Protein AF-A0A960G9S3-F1 (afdb_monomer_lite)

pLDDT: mean 84.59, std 15.43, range [37.0, 97.69]

Foldseek 3Di:
DDDDDDDDDDDDPPPDDDDDDDDDPVPDPDDPDDDPPDPPPDQDAFDDADFQDDQDPDDDPPVVLVVQLVVCVVPVDDDQDDDPPPCSSNSLNVSCVVNHDRLQEHADEDDPPDDLVVVLSNLQNSCVVVVNNPLVSLVRVCVVVVNDDDPSVVSVVVSVVSCPPRPHHYHYHNDD

Sequence (176 aa):
RKGIYLEAGGQRADWAAPVLFLRARDGQLFAPAAPDRQPEAAIAPPPEPTRPPPLDGFVGRVAELDFYATRLRKTGSAIIAGMAGVGKTSLAAALAQQVGAPEQTFWHSFRPEEGLDVIIWKLAGFLAWRGLRDIWAMLQTASQRGGQLPPPEVLFDYLIQSLRGQDLLLCLDDFQ

Structure (mmCIF, N/CA/C/O backbone):
data_AF-A0A960G9S3-F1
#
_entry.id   AF-A0A960G9S3-F1
#
loop_
_atom_site.group_PDB
_atom_site.id
_atom_site.type_symbol
_atom_site.label_atom_id
_atom_site.label_alt_id
_atom_site.label_comp_id
_atom_site.label_asym_id
_atom_site.label_entity_id
_atom_site.label_seq_id
_atom_site.pdbx_PDB_ins_code
_atom_site.Cartn_x
_atom_site.Cartn_y
_atom_site.Cartn_z
_atom_site.occupancy
_atom_site.B_iso_or_equiv
_atom_site.auth_seq_id
_atom_site.auth_comp_id
_atom_site.auth_asym_id
_atom_site.auth_atom_id
_atom_site.pdbx_PDB_model_num
ATOM 1 N N . ARG A 1 1 ? 3.103 -24.203 67.993 1.00 40.72 1 ARG A N 1
ATOM 2 C CA . ARG A 1 1 ? 4.440 -23.640 68.300 1.00 40.72 1 ARG A CA 1
ATOM 3 C C . ARG A 1 1 ? 4.711 -22.541 67.281 1.00 40.72 1 ARG A C 1
ATOM 5 O O . ARG A 1 1 ? 4.651 -22.847 66.106 1.00 40.72 1 ARG A O 1
ATOM 12 N N . LYS A 1 2 ? 4.917 -21.316 67.788 1.00 37.00 2 LYS A N 1
ATOM 13 C CA . LYS A 1 2 ? 5.624 -20.144 67.235 1.00 37.00 2 LYS A CA 1
ATOM 14 C C . LYS A 1 2 ? 5.538 -19.871 65.726 1.00 37.00 2 LYS A C 1
ATOM 16 O O . LYS A 1 2 ? 6.094 -20.605 64.920 1.00 37.00 2 LYS A O 1
ATOM 21 N N . GLY A 1 3 ? 4.920 -18.732 65.410 1.00 43.75 3 GLY A N 1
ATOM 22 C CA . GLY A 1 3 ? 5.091 -18.044 64.138 1.00 43.75 3 GLY A CA 1
ATOM 23 C C . GLY A 1 3 ? 6.542 -17.627 63.906 1.00 43.75 3 GLY A C 1
ATOM 24 O O . GLY A 1 3 ? 7.332 -17.511 64.846 1.00 43.75 3 GLY A O 1
ATOM 25 N N . ILE A 1 4 ? 6.866 -17.416 62.637 1.00 45.69 4 ILE A N 1
ATOM 26 C CA . ILE A 1 4 ? 8.152 -16.894 62.193 1.00 45.69 4 ILE A CA 1
ATOM 27 C C . ILE A 1 4 ? 7.853 -15.572 61.490 1.00 45.69 4 ILE A C 1
ATOM 29 O O . ILE A 1 4 ? 7.592 -15.532 60.294 1.00 45.69 4 ILE A O 1
ATOM 33 N N . TYR A 1 5 ? 7.838 -14.498 62.279 1.00 47.00 5 TYR A N 1
ATOM 34 C CA . TYR A 1 5 ? 8.267 -13.193 61.796 1.00 47.00 5 TYR A CA 1
ATOM 35 C C . TYR A 1 5 ? 9.794 -13.207 61.846 1.00 47.00 5 TYR A C 1
ATOM 37 O O . TYR A 1 5 ? 10.374 -13.440 62.907 1.00 47.00 5 TYR A O 1
ATOM 45 N N . LEU A 1 6 ? 10.431 -12.974 60.706 1.00 43.44 6 LEU A N 1
ATOM 46 C CA . LEU A 1 6 ? 11.806 -12.503 60.644 1.00 43.44 6 LEU A CA 1
ATOM 47 C C . LEU A 1 6 ? 11.741 -11.089 60.081 1.00 43.44 6 LEU A C 1
ATOM 49 O O . LEU A 1 6 ? 11.490 -10.895 58.895 1.00 43.44 6 LEU A O 1
ATOM 53 N N . GLU A 1 7 ? 11.934 -10.109 60.961 1.00 48.31 7 GLU A N 1
ATOM 54 C CA . GLU A 1 7 ? 12.444 -8.813 60.543 1.00 48.31 7 GLU A CA 1
ATOM 55 C C . GLU A 1 7 ? 13.930 -8.972 60.209 1.00 48.31 7 GLU A C 1
ATOM 57 O O . GLU A 1 7 ? 14.740 -9.317 61.068 1.00 48.31 7 GLU A O 1
ATOM 62 N N . ALA A 1 8 ? 14.283 -8.704 58.958 1.00 41.03 8 ALA A N 1
ATOM 63 C CA . ALA A 1 8 ? 15.605 -8.243 58.564 1.00 41.03 8 ALA A CA 1
ATOM 64 C C . ALA A 1 8 ? 15.403 -7.338 57.344 1.00 41.03 8 ALA A C 1
ATOM 66 O O . ALA A 1 8 ? 14.845 -7.759 56.332 1.00 41.03 8 ALA A O 1
ATOM 67 N N . GLY A 1 9 ? 15.746 -6.060 57.498 1.00 37.44 9 GLY A N 1
ATOM 68 C CA . GLY A 1 9 ? 15.482 -5.022 56.511 1.00 37.44 9 GLY A CA 1
ATOM 69 C C . GLY A 1 9 ? 16.346 -5.096 55.252 1.00 37.44 9 GLY A C 1
ATOM 70 O O . GLY A 1 9 ? 17.333 -5.822 55.182 1.00 37.44 9 GLY A O 1
ATOM 71 N N . GLY A 1 10 ? 15.981 -4.245 54.290 1.00 38.66 10 GLY A N 1
ATOM 72 C CA . GLY A 1 10 ? 16.832 -3.877 53.160 1.00 38.66 10 GLY A CA 1
ATOM 73 C C . GLY A 1 10 ? 16.370 -4.387 51.794 1.00 38.66 10 GLY A C 1
ATOM 74 O O . GLY A 1 10 ? 16.849 -5.406 51.328 1.00 38.66 10 GLY A O 1
ATOM 75 N N . GLN A 1 11 ? 15.549 -3.563 51.130 1.00 49.41 11 GLN A N 1
ATOM 76 C CA . GLN A 1 11 ? 15.439 -3.384 49.670 1.00 49.41 11 GLN A CA 1
ATOM 77 C C . GLN A 1 11 ? 14.886 -4.528 48.784 1.00 49.41 11 GLN A C 1
ATOM 79 O O . GLN A 1 11 ? 15.347 -5.658 48.793 1.00 49.41 11 GLN A O 1
ATOM 84 N N . ARG A 1 12 ? 13.965 -4.115 47.894 1.00 47.94 12 ARG A N 1
ATOM 85 C CA . ARG A 1 12 ? 13.298 -4.840 46.791 1.00 47.94 12 ARG A CA 1
ATOM 86 C C . ARG A 1 12 ? 12.164 -5.794 47.165 1.00 47.94 12 ARG A C 1
ATOM 88 O O . ARG A 1 12 ? 12.277 -7.005 47.271 1.00 47.94 12 ARG A O 1
ATOM 95 N N . ALA A 1 13 ? 11.012 -5.149 47.239 1.00 50.84 13 ALA A N 1
ATOM 96 C CA . ALA A 1 13 ? 9.690 -5.654 46.938 1.00 50.84 13 ALA A CA 1
ATOM 97 C C . ALA A 1 13 ? 9.631 -6.348 45.545 1.00 50.84 13 ALA A C 1
ATOM 99 O O . ALA A 1 13 ? 9.083 -5.776 44.608 1.00 50.84 13 ALA A O 1
ATOM 100 N N . ASP A 1 14 ? 10.154 -7.571 45.404 1.00 56.72 14 ASP A N 1
ATOM 101 C CA . ASP A 1 14 ? 9.811 -8.486 44.298 1.00 56.72 14 ASP A CA 1
ATOM 102 C C . ASP A 1 14 ? 8.418 -9.088 44.570 1.00 56.72 14 ASP A C 1
ATOM 104 O O . ASP A 1 14 ? 8.261 -10.245 44.963 1.00 56.72 14 ASP A O 1
ATOM 108 N N . TRP A 1 15 ? 7.376 -8.263 44.422 1.00 52.25 15 TRP A N 1
ATOM 109 C CA . TRP A 1 15 ? 5.981 -8.704 44.484 1.00 52.25 15 TRP A CA 1
ATOM 110 C C . TRP A 1 15 ? 5.552 -9.098 43.078 1.00 52.25 15 TRP A C 1
ATOM 112 O O . TRP A 1 15 ? 5.344 -8.249 42.213 1.00 52.25 15 TRP A O 1
ATOM 122 N N . ALA A 1 16 ? 5.473 -10.407 42.858 1.00 55.53 16 ALA A N 1
ATOM 123 C CA . ALA A 1 16 ? 5.010 -11.027 41.627 1.00 55.53 16 ALA A CA 1
ATOM 124 C C . ALA A 1 16 ? 3.744 -10.342 41.077 1.00 55.53 16 ALA A C 1
ATOM 126 O O . ALA A 1 16 ? 2.743 -10.213 41.784 1.00 55.53 16 ALA A O 1
ATOM 127 N N . ALA A 1 17 ? 3.780 -9.931 39.805 1.00 71.31 17 ALA A N 1
ATOM 128 C CA . ALA A 1 17 ? 2.595 -9.461 39.097 1.00 71.31 17 ALA A CA 1
ATOM 129 C C . ALA A 1 17 ? 1.553 -10.598 39.065 1.00 71.31 17 ALA A C 1
ATOM 131 O O . ALA A 1 17 ? 1.860 -11.683 38.560 1.00 71.31 17 ALA A O 1
ATOM 132 N N . PRO A 1 18 ? 0.344 -10.408 39.621 1.00 74.25 18 PRO A N 1
ATOM 133 C CA . PRO A 1 18 ? -0.654 -11.464 39.635 1.00 74.25 18 PRO A CA 1
ATOM 134 C C . PRO A 1 18 ? -1.147 -11.746 38.211 1.00 74.25 18 PRO A C 1
ATOM 136 O O . PRO A 1 18 ? -1.427 -10.827 37.444 1.00 74.25 18 PRO A O 1
ATOM 139 N N . VAL A 1 19 ? -1.305 -13.027 37.873 1.00 79.69 19 VAL A N 1
ATOM 140 C CA . VAL A 1 19 ? -2.009 -13.453 36.657 1.00 79.69 19 VAL A CA 1
ATOM 141 C C . VAL A 1 19 ? -3.465 -13.720 37.021 1.00 79.69 19 VAL A C 1
ATOM 143 O O . VAL A 1 19 ? -3.764 -14.611 37.815 1.00 79.69 19 VAL A O 1
ATOM 146 N N . LEU A 1 20 ? -4.375 -12.939 36.443 1.00 81.12 20 LEU A N 1
ATOM 147 C CA . LEU A 1 20 ? -5.812 -13.057 36.662 1.00 81.12 20 LEU A CA 1
ATOM 148 C C . LEU A 1 20 ? -6.454 -13.906 35.554 1.00 81.12 20 LEU A C 1
ATOM 150 O O . LEU A 1 20 ? -6.420 -13.533 34.384 1.00 81.12 20 LEU A O 1
ATOM 154 N N . PHE A 1 21 ? -7.088 -15.020 35.927 1.00 79.88 21 PHE A N 1
ATOM 155 C CA . PHE A 1 21 ? -7.926 -15.819 35.030 1.00 79.88 21 PHE A CA 1
ATOM 156 C C . PHE A 1 21 ? -9.401 -15.508 35.291 1.00 79.88 21 PHE A C 1
ATOM 158 O O . PHE A 1 21 ? -9.902 -15.744 36.389 1.00 79.88 21 PHE A O 1
ATOM 165 N N . LEU A 1 22 ? -10.110 -15.017 34.274 1.00 77.88 22 LEU A N 1
ATOM 166 C CA . LEU A 1 22 ? -11.554 -14.788 34.321 1.00 77.88 22 LEU A CA 1
ATOM 167 C C . LEU A 1 22 ? -12.236 -15.547 33.184 1.00 77.88 22 LEU A C 1
ATOM 169 O O . LEU A 1 22 ? -11.782 -15.524 32.043 1.00 77.88 22 LEU A O 1
ATOM 173 N N . ARG A 1 23 ? -13.354 -16.206 33.496 1.00 79.50 23 ARG A N 1
ATOM 174 C CA . ARG A 1 23 ? -14.259 -16.811 32.513 1.00 79.50 23 ARG A CA 1
ATOM 175 C C . ARG A 1 23 ? -15.609 -16.113 32.625 1.00 79.50 23 ARG A C 1
ATOM 177 O O . ARG A 1 23 ? -16.347 -16.361 33.576 1.00 79.50 23 ARG A O 1
ATOM 184 N N . ALA A 1 24 ? -15.922 -15.253 31.660 1.00 82.25 24 ALA A N 1
ATOM 185 C CA . ALA A 1 24 ? -17.250 -14.665 31.538 1.00 82.25 24 ALA A CA 1
ATOM 186 C C . ALA A 1 24 ? -18.278 -15.755 31.188 1.00 82.25 24 ALA A C 1
ATOM 188 O O . ALA A 1 24 ? -18.001 -16.624 30.360 1.00 82.25 24 ALA A O 1
ATOM 189 N N . ARG A 1 25 ? -19.455 -15.734 31.827 1.00 72.06 25 ARG A N 1
ATOM 190 C CA . ARG A 1 25 ? -20.525 -16.726 31.587 1.00 72.06 25 ARG A CA 1
ATOM 191 C C . ARG A 1 25 ? -21.242 -16.513 30.248 1.00 72.06 25 ARG A C 1
ATOM 193 O O . ARG A 1 25 ? -21.808 -17.455 29.711 1.00 72.06 25 ARG A O 1
ATOM 200 N N . ASP A 1 26 ? -21.173 -15.299 29.723 1.00 80.88 26 ASP A N 1
ATOM 201 C CA . ASP A 1 26 ? -21.824 -14.796 28.510 1.00 80.88 26 ASP A CA 1
ATOM 202 C C . ASP A 1 26 ? -20.819 -14.161 27.526 1.00 80.88 26 ASP A C 1
ATOM 204 O O . ASP A 1 26 ? -21.206 -13.523 26.551 1.00 80.88 26 ASP A O 1
ATOM 208 N N . GLY A 1 27 ? -19.516 -14.323 27.782 1.00 77.06 27 GLY A N 1
ATOM 209 C CA . GLY A 1 27 ? -18.451 -13.694 27.000 1.00 77.06 27 GLY A CA 1
ATOM 210 C C . GLY A 1 27 ? -18.195 -12.217 27.327 1.00 77.06 27 GLY A C 1
ATOM 211 O O . GLY A 1 27 ? -17.267 -11.647 26.759 1.00 77.06 27 GLY A O 1
ATOM 212 N N . GLN A 1 28 ? -18.939 -11.599 28.253 1.00 69.56 28 GLN A N 1
ATOM 213 C CA . GLN A 1 28 ? -18.726 -10.208 28.655 1.00 69.56 28 GLN A CA 1
ATOM 214 C C . GLN A 1 28 ? -17.970 -10.116 29.986 1.00 69.56 28 GLN A C 1
ATOM 216 O O . GLN A 1 28 ? -18.419 -10.588 31.027 1.00 69.56 28 GLN A O 1
ATOM 221 N N . LEU A 1 29 ? -16.786 -9.499 29.958 1.00 77.75 29 LEU A N 1
ATOM 222 C CA . LEU A 1 29 ? -15.989 -9.247 31.168 1.00 77.75 29 LEU A CA 1
ATOM 223 C C . LEU A 1 29 ? -16.406 -7.963 31.895 1.00 77.75 29 LEU A C 1
ATOM 225 O O . LEU A 1 29 ? -16.217 -7.854 33.104 1.00 77.75 29 LEU A O 1
ATOM 229 N N . PHE A 1 30 ? -16.987 -7.009 31.169 1.00 77.50 30 PHE A N 1
ATOM 230 C CA . PHE A 1 30 ? -17.431 -5.721 31.686 1.00 77.50 30 PHE A CA 1
ATOM 231 C C . PHE A 1 30 ? -18.845 -5.450 31.186 1.00 77.50 30 PHE A C 1
ATOM 233 O O . PHE A 1 30 ? -19.149 -5.727 30.025 1.00 77.50 30 PHE A O 1
ATOM 240 N N . ALA A 1 31 ? -19.697 -4.898 32.052 1.00 72.25 31 ALA A N 1
ATOM 241 C CA . ALA A 1 31 ? -21.002 -4.418 31.624 1.00 72.25 31 ALA A CA 1
ATOM 242 C C . ALA A 1 31 ? -20.791 -3.275 30.616 1.00 72.25 31 ALA A C 1
ATOM 244 O O . ALA A 1 31 ? -20.037 -2.345 30.926 1.00 72.25 31 ALA A O 1
ATOM 245 N N . PRO A 1 32 ? -21.415 -3.315 29.427 1.00 65.62 32 PRO A N 1
ATOM 246 C CA . PRO A 1 32 ? -21.353 -2.188 28.516 1.00 65.62 32 PRO A CA 1
ATOM 247 C C . PRO A 1 32 ? -21.939 -0.972 29.234 1.00 65.62 32 PRO A C 1
ATOM 249 O O . PRO A 1 32 ? -23.055 -1.030 29.759 1.00 65.62 32 PRO A O 1
ATOM 252 N N . ALA A 1 33 ? -21.177 0.122 29.288 1.00 64.81 33 ALA A N 1
ATOM 253 C CA . ALA A 1 33 ? -21.724 1.400 29.717 1.00 64.81 33 ALA A CA 1
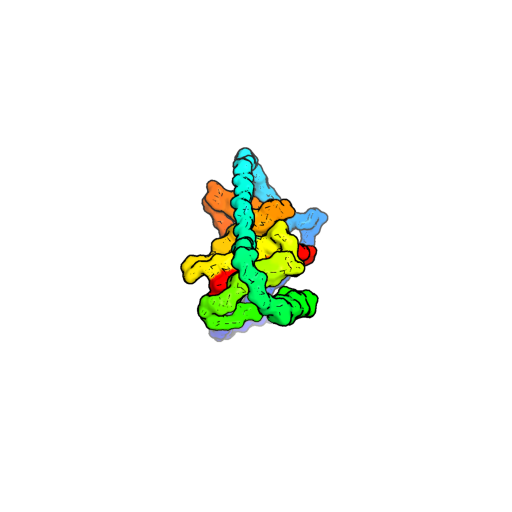ATOM 254 C C . ALA A 1 33 ? -22.960 1.693 28.856 1.00 64.81 33 ALA A C 1
ATOM 256 O O . ALA A 1 33 ? -22.932 1.473 27.641 1.00 64.81 33 ALA A O 1
ATOM 257 N N . ALA A 1 34 ? -24.055 2.123 29.489 1.00 60.81 34 ALA A N 1
ATOM 258 C CA . ALA A 1 34 ? -25.273 2.461 28.767 1.00 60.81 34 ALA A CA 1
ATOM 259 C C . ALA A 1 34 ? -24.910 3.464 27.659 1.00 60.81 34 ALA A C 1
ATOM 261 O O . ALA A 1 34 ? -24.277 4.477 27.962 1.00 60.81 34 ALA A O 1
ATOM 262 N N . PRO A 1 35 ? -25.236 3.185 26.385 1.00 60.69 35 PRO A N 1
ATOM 263 C CA . PRO A 1 35 ? -24.884 4.102 25.322 1.00 60.69 35 PRO A CA 1
ATOM 264 C C . PRO A 1 35 ? -25.670 5.392 25.539 1.00 60.69 35 PRO A C 1
ATOM 266 O O . PRO A 1 35 ? -26.903 5.381 25.482 1.00 60.69 35 PRO A O 1
ATOM 269 N N . ASP A 1 36 ? -24.960 6.497 25.761 1.00 59.06 36 ASP A N 1
ATOM 270 C CA . ASP A 1 36 ? -25.511 7.830 25.554 1.00 59.06 36 ASP A CA 1
ATOM 271 C C . ASP A 1 36 ? -25.942 7.900 24.086 1.00 59.06 36 ASP A C 1
ATOM 273 O O . ASP A 1 36 ? -25.130 8.068 23.174 1.00 59.06 36 ASP A O 1
ATOM 277 N N . ARG A 1 37 ? -27.237 7.670 23.836 1.00 50.25 37 ARG A N 1
ATOM 278 C CA . ARG A 1 37 ? -27.847 7.737 22.504 1.00 50.25 37 ARG A CA 1
ATOM 279 C C . ARG A 1 37 ? -27.950 9.198 22.079 1.00 50.25 37 ARG A C 1
ATOM 281 O O . ARG A 1 37 ? -29.027 9.785 22.068 1.00 50.25 37 ARG A O 1
ATOM 288 N N . GLN A 1 38 ? -26.817 9.787 21.731 1.00 54.41 38 GLN A N 1
ATOM 289 C CA . GLN A 1 38 ? -26.787 10.939 20.844 1.00 54.41 38 GLN A CA 1
ATOM 290 C C . GLN A 1 38 ? -26.992 10.437 19.408 1.00 54.41 38 GLN A C 1
ATOM 292 O O . GLN A 1 38 ? -26.492 9.357 19.078 1.00 54.41 38 GLN A O 1
ATOM 297 N N . PRO A 1 39 ? -27.744 11.165 18.563 1.00 54.81 39 PRO A N 1
ATOM 298 C CA . PRO A 1 39 ? -27.961 10.768 17.178 1.00 54.81 39 PRO A CA 1
ATOM 299 C C . PRO A 1 39 ? -26.610 10.529 16.506 1.00 54.81 39 PRO A C 1
ATOM 301 O O . PRO A 1 39 ? -25.695 11.348 16.611 1.00 54.81 39 PRO A O 1
ATOM 304 N N . GLU A 1 40 ? -26.479 9.368 15.874 1.00 58.62 40 GLU A N 1
ATOM 305 C CA . GLU A 1 40 ? -25.276 8.958 15.166 1.00 58.62 40 GLU A CA 1
ATOM 306 C C . GLU A 1 40 ? -25.067 9.939 14.010 1.00 58.62 40 GLU A C 1
ATOM 308 O O . GLU A 1 40 ? -25.758 9.892 12.992 1.00 58.62 40 GLU A O 1
ATOM 313 N N . ALA A 1 41 ? -24.195 10.928 14.225 1.00 65.56 41 ALA A N 1
ATOM 314 C CA . ALA A 1 41 ? -23.844 11.891 13.197 1.00 65.56 41 ALA A CA 1
ATOM 315 C C . ALA A 1 41 ? -23.350 11.118 11.971 1.00 65.56 41 ALA A C 1
ATOM 317 O O . ALA A 1 41 ? -22.525 10.210 12.093 1.00 65.56 41 ALA A O 1
ATOM 318 N N . ALA A 1 42 ? -23.883 11.453 10.796 1.00 80.12 42 ALA A N 1
ATOM 319 C CA . ALA A 1 42 ? -23.522 10.770 9.565 1.00 80.12 42 ALA A CA 1
ATOM 320 C C . ALA A 1 42 ? -22.006 10.887 9.337 1.00 80.12 42 ALA A C 1
ATOM 322 O O . ALA A 1 42 ? -21.465 11.986 9.192 1.00 80.12 42 ALA A O 1
ATOM 323 N N . ILE A 1 43 ? -21.319 9.746 9.328 1.00 85.19 43 ILE A N 1
ATOM 324 C CA . ILE A 1 43 ? -19.880 9.678 9.081 1.00 85.19 43 ILE A CA 1
ATOM 325 C C . ILE A 1 43 ? -19.637 10.101 7.633 1.00 85.19 43 ILE A C 1
ATOM 327 O O . ILE A 1 43 ? -20.148 9.471 6.704 1.00 85.19 43 ILE A O 1
ATOM 331 N N . ALA A 1 44 ? -18.863 11.171 7.435 1.00 88.50 44 ALA A N 1
ATOM 332 C CA . ALA A 1 44 ? -18.536 11.639 6.095 1.00 88.50 44 ALA A CA 1
ATOM 333 C C . ALA A 1 44 ? -17.767 10.544 5.327 1.00 88.50 44 ALA A C 1
ATOM 335 O O . ALA A 1 44 ? -16.888 9.894 5.914 1.00 88.50 44 ALA A O 1
ATOM 336 N N . PRO A 1 45 ? -18.086 10.318 4.038 1.00 91.25 45 PRO A N 1
ATOM 337 C CA . PRO A 1 45 ? -17.390 9.323 3.236 1.00 91.25 45 PRO A CA 1
ATOM 338 C C . PRO A 1 45 ? -15.907 9.692 3.089 1.00 91.25 45 PRO A C 1
ATOM 340 O O . PRO A 1 45 ? -15.562 10.878 3.138 1.00 91.25 45 PRO A O 1
ATOM 343 N N . PRO A 1 46 ? -15.022 8.698 2.914 1.00 94.50 46 PRO A N 1
ATOM 344 C CA . PRO A 1 46 ? -13.622 8.973 2.643 1.00 94.50 46 PRO A CA 1
ATOM 345 C C . PRO A 1 46 ? -13.452 9.694 1.299 1.00 94.50 46 PRO A C 1
ATOM 347 O O . PRO A 1 46 ? -14.265 9.495 0.389 1.00 94.50 46 PRO A O 1
ATOM 350 N N . PRO A 1 47 ? -12.395 10.512 1.152 1.00 92.50 47 PRO A N 1
ATOM 351 C CA . PRO A 1 47 ? -12.013 11.044 -0.151 1.00 92.50 47 PRO A CA 1
ATOM 352 C C . PRO A 1 47 ? -11.649 9.907 -1.119 1.00 92.50 47 PRO A C 1
ATOM 354 O O . PRO A 1 47 ? -11.301 8.802 -0.694 1.00 92.50 47 PRO A O 1
ATOM 357 N N . GLU A 1 48 ? -11.709 10.182 -2.425 1.00 93.69 48 GLU A N 1
ATOM 358 C CA . GLU A 1 48 ? -11.252 9.224 -3.435 1.00 93.69 48 GLU A CA 1
ATOM 359 C C . GLU A 1 48 ? -9.753 8.913 -3.235 1.00 93.69 48 GLU A C 1
ATOM 361 O O . GLU A 1 48 ? -8.961 9.842 -3.037 1.00 93.69 48 GLU A O 1
ATOM 366 N N . PRO A 1 49 ? -9.342 7.632 -3.278 1.00 93.94 49 PRO A N 1
ATOM 367 C CA . PRO A 1 49 ? -7.938 7.265 -3.153 1.00 93.94 49 PRO A CA 1
ATOM 368 C C . PRO A 1 49 ? -7.065 7.840 -4.270 1.00 93.94 49 PRO A C 1
ATOM 370 O O . PRO A 1 49 ? -7.450 7.867 -5.441 1.00 93.94 49 PRO A O 1
ATOM 373 N N . THR A 1 50 ? -5.840 8.227 -3.919 1.00 94.12 50 THR A N 1
ATOM 374 C CA . THR A 1 50 ? -4.822 8.598 -4.905 1.00 94.12 50 THR A CA 1
ATOM 375 C C . THR A 1 50 ? -4.510 7.407 -5.807 1.00 94.12 50 THR A C 1
ATOM 377 O O . THR A 1 50 ? -4.286 6.294 -5.330 1.00 94.12 50 THR A O 1
ATOM 380 N N . ARG A 1 51 ? -4.455 7.653 -7.117 1.00 92.50 51 ARG A N 1
ATOM 381 C CA . ARG A 1 51 ? -4.098 6.650 -8.126 1.00 92.50 51 ARG A CA 1
ATOM 382 C C . ARG A 1 51 ? -2.621 6.778 -8.518 1.00 92.50 51 ARG A C 1
ATOM 384 O O . ARG A 1 51 ? -2.073 7.880 -8.412 1.00 92.50 51 ARG A O 1
ATOM 391 N N . PRO A 1 52 ? -1.983 5.698 -9.008 1.00 92.88 52 PRO A N 1
ATOM 392 C CA . PRO A 1 52 ? -0.675 5.802 -9.643 1.00 92.88 52 PRO A CA 1
ATOM 393 C C . PRO A 1 52 ? -0.694 6.861 -10.758 1.00 92.88 52 PRO A C 1
ATOM 395 O O . PRO A 1 52 ? -1.716 6.994 -11.444 1.00 92.88 52 PRO A O 1
ATOM 398 N N . PRO A 1 53 ? 0.404 7.609 -10.965 1.00 91.94 53 PRO A N 1
ATOM 399 C CA . PRO A 1 53 ? 0.462 8.602 -12.029 1.00 91.94 53 PRO A CA 1
ATOM 400 C C . PRO A 1 53 ? 0.240 7.951 -13.407 1.00 91.94 53 PRO A C 1
ATOM 402 O O . PRO A 1 53 ? 0.659 6.807 -13.621 1.00 91.94 53 PRO A O 1
ATOM 405 N N . PRO A 1 54 ? -0.408 8.658 -14.353 1.00 88.94 54 PRO A N 1
ATOM 406 C CA . PRO A 1 54 ? -0.574 8.164 -15.713 1.00 88.94 54 PRO A CA 1
ATOM 407 C C . PRO A 1 54 ? 0.787 7.976 -16.392 1.00 88.94 54 PRO A C 1
ATOM 409 O O . PRO A 1 54 ? 1.755 8.686 -16.113 1.00 88.94 54 PRO A O 1
ATOM 412 N N . LEU A 1 55 ? 0.855 6.998 -17.292 1.00 88.75 55 LEU A N 1
ATOM 413 C CA . LEU A 1 55 ? 2.073 6.621 -18.003 1.00 88.75 55 LEU A CA 1
ATOM 414 C C . LEU A 1 55 ? 2.001 7.103 -19.448 1.00 88.75 55 LEU A C 1
ATOM 416 O O . LEU A 1 55 ? 1.721 6.326 -20.358 1.00 88.75 55 LEU A O 1
ATOM 420 N N . ASP A 1 56 ? 2.280 8.382 -19.667 1.00 81.56 56 ASP A N 1
ATOM 421 C CA . ASP A 1 56 ? 2.406 8.905 -21.023 1.00 81.56 56 ASP A CA 1
ATOM 422 C C . ASP A 1 56 ? 3.803 8.575 -21.566 1.00 81.56 56 ASP A C 1
ATOM 424 O O . ASP A 1 56 ? 4.814 9.112 -21.116 1.00 81.56 56 ASP A O 1
ATOM 428 N N . GLY A 1 57 ? 3.868 7.651 -22.529 1.00 76.50 57 GLY A N 1
ATOM 429 C CA . GLY A 1 57 ? 5.110 7.335 -23.242 1.00 76.50 57 GLY A CA 1
ATOM 430 C C . GLY A 1 57 ? 6.119 6.481 -22.465 1.00 76.50 57 GLY A C 1
ATOM 431 O O . GLY A 1 57 ? 7.321 6.598 -22.702 1.00 76.50 57 GLY A O 1
ATOM 432 N N . PHE A 1 58 ? 5.668 5.606 -21.559 1.00 85.62 58 PHE A N 1
ATOM 433 C CA . PHE A 1 58 ? 6.558 4.634 -20.916 1.00 85.62 58 PHE A CA 1
ATOM 434 C C . PHE A 1 58 ? 7.105 3.636 -21.955 1.00 85.62 58 PHE A C 1
ATOM 436 O O . PHE A 1 58 ? 6.377 2.779 -22.454 1.00 85.62 58 PHE A O 1
ATOM 443 N N . VAL A 1 59 ? 8.390 3.759 -22.296 1.00 83.50 59 VAL A N 1
ATOM 444 C CA . VAL A 1 59 ? 9.069 2.927 -23.301 1.00 83.50 59 VAL A CA 1
ATOM 445 C C . VAL A 1 59 ? 10.328 2.275 -22.731 1.00 83.50 59 VAL A C 1
ATOM 447 O O . VAL A 1 59 ? 11.066 2.869 -21.946 1.00 83.50 59 VAL A O 1
ATOM 450 N N . GLY A 1 60 ? 10.601 1.044 -23.164 1.00 85.81 60 GLY A N 1
ATOM 451 C CA . GLY A 1 60 ? 11.737 0.260 -22.678 1.00 85.81 60 GLY A CA 1
ATOM 452 C C . GLY A 1 60 ? 11.511 -0.333 -21.281 1.00 85.81 60 GLY A C 1
ATOM 453 O O . GLY A 1 60 ? 10.386 -0.435 -20.806 1.00 85.81 60 GLY A O 1
ATOM 454 N N . ARG A 1 61 ? 12.596 -0.792 -20.641 1.00 91.38 61 ARG A N 1
ATOM 455 C CA . ARG A 1 61 ? 12.613 -1.381 -19.280 1.00 91.38 61 ARG A CA 1
ATOM 456 C C . ARG A 1 61 ? 11.703 -2.598 -19.054 1.00 91.38 61 ARG A C 1
ATOM 458 O O . ARG A 1 61 ? 11.469 -2.976 -17.911 1.00 91.38 61 ARG A O 1
ATOM 465 N N . VAL A 1 62 ? 11.270 -3.269 -20.124 1.00 91.81 62 VAL A N 1
ATOM 466 C CA . VAL A 1 62 ? 10.456 -4.501 -20.064 1.00 91.81 62 VAL A CA 1
ATOM 467 C C . VAL A 1 62 ? 11.111 -5.558 -19.171 1.00 91.81 62 VAL A C 1
ATOM 469 O O . VAL A 1 62 ? 10.465 -6.107 -18.287 1.00 91.81 62 VAL A O 1
ATOM 472 N N . ALA A 1 63 ? 12.424 -5.766 -19.317 1.00 94.44 63 ALA A N 1
ATOM 473 C CA . ALA A 1 63 ? 13.161 -6.723 -18.493 1.00 94.44 63 ALA A CA 1
ATOM 474 C C . ALA A 1 63 ? 13.148 -6.369 -16.993 1.00 94.44 63 ALA A C 1
ATOM 476 O O . ALA A 1 63 ? 13.105 -7.261 -16.148 1.00 94.44 63 ALA A O 1
ATOM 477 N N . GLU A 1 64 ? 13.174 -5.078 -16.647 1.00 95.81 64 GLU A N 1
ATOM 478 C CA . GLU A 1 64 ? 13.095 -4.639 -15.251 1.00 95.81 64 GLU A CA 1
ATOM 479 C C . GLU A 1 64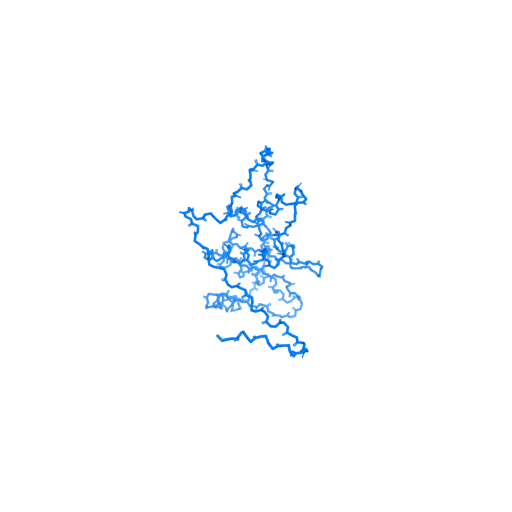 ? 11.680 -4.811 -14.694 1.00 95.81 64 GLU A C 1
ATOM 481 O O . GLU A 1 64 ? 11.525 -5.284 -13.568 1.00 95.81 64 GLU A O 1
ATOM 486 N N . LEU A 1 65 ? 10.652 -4.484 -15.482 1.00 95.94 65 LEU A N 1
ATOM 487 C CA . LEU A 1 65 ? 9.258 -4.737 -15.115 1.00 95.94 65 LEU A CA 1
ATOM 488 C C . LEU A 1 65 ? 9.016 -6.220 -14.838 1.00 95.94 65 LEU A C 1
ATOM 490 O O . LEU A 1 65 ? 8.521 -6.567 -13.766 1.00 95.94 65 LEU A O 1
ATOM 494 N N . ASP A 1 66 ? 9.439 -7.101 -15.744 1.00 96.00 66 ASP A N 1
ATOM 495 C CA . ASP A 1 66 ? 9.289 -8.549 -15.582 1.00 96.00 66 ASP A CA 1
ATOM 496 C C . ASP A 1 66 ? 10.054 -9.076 -14.366 1.00 96.00 66 ASP A C 1
ATOM 498 O O . ASP A 1 66 ? 9.561 -9.947 -13.634 1.00 96.00 66 ASP A O 1
ATOM 502 N N . PHE A 1 67 ? 11.244 -8.526 -14.113 1.00 97.06 67 PHE A N 1
ATOM 503 C CA . PHE A 1 67 ? 12.026 -8.829 -12.922 1.00 97.06 67 PHE A CA 1
ATOM 504 C C . PHE A 1 67 ? 11.254 -8.472 -11.645 1.00 97.06 67 PHE A C 1
ATOM 506 O O . PHE A 1 67 ? 11.093 -9.329 -10.770 1.00 97.06 67 PHE A O 1
ATOM 513 N N . TYR A 1 68 ? 10.731 -7.247 -11.538 1.00 97.69 68 TYR A N 1
ATOM 514 C CA . TYR A 1 68 ? 10.006 -6.810 -10.345 1.00 97.69 68 TYR A CA 1
ATOM 515 C C . TYR A 1 68 ? 8.646 -7.495 -10.195 1.00 97.69 68 TYR A C 1
ATOM 517 O O . TYR A 1 68 ? 8.312 -7.902 -9.085 1.00 97.69 68 TYR A O 1
ATOM 525 N N . ALA A 1 69 ? 7.905 -7.725 -11.279 1.00 96.69 69 ALA A N 1
ATOM 526 C CA . ALA A 1 69 ? 6.650 -8.477 -11.253 1.00 96.69 69 ALA A CA 1
ATOM 527 C C . ALA A 1 69 ? 6.873 -9.924 -10.792 1.00 96.69 69 ALA A C 1
ATOM 529 O O . ALA A 1 69 ? 6.103 -10.485 -10.009 1.00 96.69 69 ALA A O 1
ATOM 530 N N . THR A 1 70 ? 7.962 -10.550 -11.238 1.00 96.75 70 THR A N 1
ATOM 531 C CA . THR A 1 70 ? 8.340 -11.892 -10.784 1.00 96.75 70 THR A CA 1
ATOM 532 C C . THR A 1 70 ? 8.767 -11.894 -9.323 1.00 96.75 70 THR A C 1
ATOM 534 O O . THR A 1 70 ? 8.376 -12.796 -8.583 1.00 96.75 70 THR A O 1
ATOM 537 N N . ARG A 1 71 ? 9.535 -10.892 -8.887 1.00 96.25 71 ARG A N 1
ATOM 538 C CA . ARG A 1 71 ? 9.936 -10.748 -7.486 1.00 96.25 71 ARG A CA 1
ATOM 539 C C . ARG A 1 71 ? 8.721 -10.561 -6.581 1.00 96.25 71 ARG A C 1
ATOM 541 O O . ARG A 1 71 ? 8.560 -11.336 -5.646 1.00 96.25 71 ARG A O 1
ATOM 548 N N . LEU A 1 72 ? 7.828 -9.635 -6.926 1.00 95.38 72 LEU A N 1
ATOM 549 C CA . LEU A 1 72 ? 6.605 -9.348 -6.181 1.00 95.38 72 LEU A CA 1
ATOM 550 C C . LEU A 1 72 ? 5.735 -10.602 -6.021 1.00 95.38 72 LEU A C 1
ATOM 552 O O . LEU A 1 72 ? 5.347 -10.925 -4.905 1.00 95.38 72 LEU A O 1
ATOM 556 N N . ARG A 1 73 ? 5.517 -11.375 -7.094 1.00 93.81 73 ARG A N 1
ATOM 557 C CA . ARG A 1 73 ? 4.771 -12.647 -7.015 1.00 93.81 73 ARG A CA 1
ATOM 558 C C . ARG A 1 73 ? 5.435 -13.692 -6.119 1.00 93.81 73 ARG A C 1
ATOM 560 O O . ARG A 1 73 ? 4.740 -14.477 -5.487 1.00 93.81 73 ARG A O 1
ATOM 567 N N . LYS A 1 74 ? 6.770 -13.748 -6.096 1.00 95.62 74 LYS A N 1
ATOM 568 C CA . LYS A 1 74 ? 7.517 -14.762 -5.335 1.00 95.62 74 LYS A CA 1
ATOM 569 C C . LYS A 1 74 ? 7.671 -14.414 -3.859 1.00 95.62 74 LYS A C 1
ATOM 571 O O . LYS A 1 74 ? 7.674 -15.320 -3.034 1.00 95.62 74 LYS A O 1
ATOM 576 N N . THR A 1 75 ? 7.867 -13.139 -3.533 1.00 95.50 75 THR A N 1
ATOM 577 C CA . THR A 1 75 ? 8.247 -12.705 -2.178 1.00 95.50 75 THR A CA 1
ATOM 578 C C . THR A 1 75 ? 7.221 -11.796 -1.516 1.00 95.50 75 THR A C 1
ATOM 580 O O . THR A 1 75 ? 7.394 -11.453 -0.352 1.00 95.50 75 THR A O 1
ATOM 583 N N . GLY A 1 76 ? 6.187 -11.365 -2.241 1.00 93.44 76 GLY A N 1
ATOM 584 C CA . GLY A 1 76 ? 5.210 -10.385 -1.764 1.00 93.44 76 GLY A CA 1
ATOM 585 C C . GLY A 1 76 ? 5.752 -8.955 -1.677 1.00 93.44 76 GLY A C 1
ATOM 586 O O . GLY A 1 76 ? 5.073 -8.084 -1.149 1.00 93.44 76 GLY A O 1
ATOM 587 N N . SER A 1 77 ? 6.969 -8.688 -2.164 1.00 94.69 77 SER A N 1
ATOM 588 C CA . SER A 1 77 ? 7.585 -7.356 -2.096 1.00 94.69 77 SER A CA 1
ATOM 589 C C . SER A 1 77 ? 8.596 -7.107 -3.215 1.00 94.69 77 SER A C 1
ATOM 591 O O . SER A 1 77 ? 9.274 -8.019 -3.692 1.00 94.69 77 SER A O 1
ATOM 593 N N . ALA A 1 78 ? 8.728 -5.847 -3.625 1.00 96.25 78 ALA A N 1
ATOM 594 C CA . ALA A 1 78 ? 9.733 -5.384 -4.573 1.00 96.25 78 ALA A CA 1
ATOM 595 C C . ALA A 1 78 ? 10.200 -3.979 -4.171 1.00 96.25 78 ALA A C 1
ATOM 597 O O . ALA A 1 78 ? 9.380 -3.129 -3.844 1.00 96.25 78 ALA A O 1
ATOM 598 N N . ILE A 1 79 ? 11.515 -3.740 -4.195 1.00 96.19 79 ILE A N 1
ATOM 599 C CA . ILE A 1 79 ? 12.115 -2.434 -3.891 1.00 96.19 79 ILE A CA 1
ATOM 600 C C . ILE A 1 79 ? 12.757 -1.910 -5.170 1.00 96.19 79 ILE A C 1
ATOM 602 O O . ILE A 1 79 ? 13.663 -2.550 -5.706 1.00 96.19 79 ILE A O 1
ATOM 606 N N . ILE A 1 80 ? 12.293 -0.752 -5.640 1.00 95.25 80 ILE A N 1
ATOM 607 C CA . ILE A 1 80 ? 12.843 -0.057 -6.805 1.00 95.25 80 ILE A CA 1
ATOM 608 C C . ILE A 1 80 ? 13.744 1.068 -6.292 1.00 95.25 80 ILE A C 1
ATOM 610 O O . ILE A 1 80 ? 13.264 2.094 -5.818 1.00 95.25 80 ILE A O 1
ATOM 614 N N . ALA A 1 81 ? 15.058 0.878 -6.392 1.00 93.94 81 ALA A N 1
ATOM 615 C CA . ALA A 1 81 ? 16.060 1.842 -5.941 1.00 93.94 81 ALA A CA 1
ATOM 616 C C . ALA A 1 81 ? 16.896 2.374 -7.114 1.00 93.94 81 ALA A C 1
ATOM 618 O O . ALA A 1 81 ? 17.012 1.738 -8.160 1.00 93.94 81 ALA A O 1
ATOM 619 N N . GLY A 1 82 ? 17.477 3.561 -6.944 1.00 90.88 82 GLY A N 1
ATOM 620 C CA . GLY A 1 82 ? 18.283 4.216 -7.972 1.00 90.88 82 GLY A CA 1
ATOM 621 C C . GLY A 1 82 ? 18.341 5.728 -7.796 1.00 90.88 82 GLY A C 1
ATOM 622 O O . GLY A 1 82 ? 17.609 6.303 -6.986 1.00 90.88 82 GLY A O 1
ATOM 623 N N . MET A 1 83 ? 19.193 6.376 -8.586 1.00 91.25 83 MET A N 1
ATOM 624 C CA . MET A 1 83 ? 19.416 7.824 -8.521 1.00 91.25 83 MET A CA 1
ATOM 625 C C . MET A 1 83 ? 18.121 8.634 -8.719 1.00 91.25 83 MET A C 1
ATOM 627 O O . MET A 1 83 ? 17.137 8.160 -9.302 1.00 91.25 83 MET A O 1
ATOM 631 N N . ALA A 1 84 ? 18.100 9.866 -8.211 1.00 89.50 84 ALA A N 1
ATOM 632 C CA . ALA A 1 84 ? 17.013 10.805 -8.475 1.00 89.50 84 ALA A CA 1
ATOM 633 C C . ALA A 1 84 ? 16.843 11.021 -9.992 1.00 89.50 84 ALA A C 1
ATOM 635 O O . ALA A 1 84 ? 17.814 10.998 -10.744 1.00 89.50 84 ALA A O 1
ATOM 636 N N . GLY A 1 85 ? 15.599 11.169 -10.452 1.00 89.00 85 GLY A N 1
ATOM 637 C CA . GLY A 1 85 ? 15.293 11.412 -11.867 1.00 89.00 85 GLY A CA 1
ATOM 638 C C . GLY A 1 85 ? 15.364 10.198 -12.807 1.00 89.00 85 GLY A C 1
ATOM 639 O O . GLY A 1 85 ? 14.914 10.305 -13.939 1.00 89.00 85 GLY A O 1
ATOM 640 N N . VAL A 1 86 ? 15.823 9.015 -12.370 1.00 90.50 86 VAL A N 1
ATOM 641 C CA . VAL A 1 86 ? 15.942 7.816 -13.242 1.00 90.50 86 VAL A CA 1
ATOM 642 C C . VAL A 1 86 ? 14.595 7.145 -13.604 1.00 90.50 86 VAL A C 1
ATOM 644 O O . VAL A 1 86 ? 14.561 6.036 -14.137 1.00 90.50 86 VAL A O 1
ATOM 647 N N . GLY A 1 87 ? 13.461 7.773 -13.277 1.00 91.50 87 GLY A N 1
ATOM 648 C CA . GLY A 1 87 ? 12.124 7.262 -13.605 1.00 91.50 87 GLY A CA 1
ATOM 649 C C . GLY A 1 87 ? 11.628 6.107 -12.726 1.00 91.50 87 GLY A C 1
ATOM 650 O O . GLY A 1 87 ? 10.879 5.260 -13.206 1.00 91.50 87 GLY A O 1
ATOM 651 N N . LYS A 1 88 ? 12.035 6.042 -11.448 1.00 94.62 88 LYS A N 1
ATOM 652 C CA . LYS A 1 88 ? 11.574 5.003 -10.499 1.00 94.62 88 LYS A CA 1
ATOM 653 C C . LYS A 1 88 ? 10.062 5.031 -10.305 1.00 94.62 88 LYS A C 1
ATOM 655 O O . LYS A 1 88 ? 9.427 3.993 -10.410 1.00 94.62 88 LYS A O 1
ATOM 660 N N . THR A 1 89 ? 9.502 6.219 -10.095 1.00 95.00 89 THR A N 1
ATOM 661 C CA . THR A 1 89 ? 8.060 6.435 -9.941 1.00 95.00 89 THR A CA 1
ATOM 662 C C . THR A 1 89 ? 7.292 5.966 -11.176 1.00 95.00 89 THR A C 1
ATOM 664 O O . THR A 1 89 ? 6.297 5.261 -11.049 1.00 95.00 89 THR A O 1
ATOM 667 N N . SER A 1 90 ? 7.796 6.252 -12.382 1.00 95.00 90 SER A N 1
ATOM 668 C CA . SER A 1 90 ? 7.204 5.751 -13.629 1.00 95.00 90 SER A CA 1
ATOM 669 C C . SER A 1 90 ? 7.287 4.225 -13.735 1.00 95.00 90 SER A C 1
ATOM 671 O O . SER A 1 90 ? 6.311 3.587 -14.110 1.00 95.00 90 SER A O 1
ATOM 673 N N . LEU A 1 91 ? 8.419 3.619 -13.358 1.00 95.56 91 LEU A N 1
ATOM 674 C CA . LEU A 1 91 ? 8.561 2.160 -13.331 1.00 95.56 91 LEU A CA 1
ATOM 675 C C . LEU A 1 91 ? 7.627 1.509 -12.296 1.00 95.56 91 LEU A C 1
ATOM 677 O O . LEU A 1 91 ? 7.029 0.476 -12.580 1.00 95.56 91 LEU A O 1
ATOM 681 N N . ALA A 1 92 ? 7.473 2.116 -11.119 1.00 96.19 92 ALA A N 1
ATOM 682 C CA . ALA A 1 92 ? 6.570 1.657 -10.068 1.00 96.19 92 ALA A CA 1
ATOM 683 C C . ALA A 1 92 ? 5.100 1.760 -10.496 1.00 96.19 92 ALA A C 1
ATOM 685 O O . ALA A 1 92 ? 4.338 0.820 -10.285 1.00 96.19 92 ALA A O 1
ATOM 686 N N . ALA A 1 93 ? 4.709 2.856 -11.150 1.00 95.94 93 ALA A N 1
ATOM 687 C CA . ALA A 1 93 ? 3.367 3.020 -11.701 1.00 95.94 93 ALA A CA 1
ATOM 688 C C . ALA A 1 93 ? 3.083 2.006 -12.823 1.00 95.94 93 ALA A C 1
ATOM 690 O O . ALA A 1 93 ? 2.008 1.409 -12.847 1.00 95.94 93 ALA A O 1
ATOM 691 N N . ALA A 1 94 ? 4.059 1.743 -13.700 1.00 95.75 94 ALA A N 1
ATOM 692 C CA . ALA A 1 94 ? 3.966 0.704 -14.729 1.00 95.75 94 ALA A CA 1
ATOM 693 C C . ALA A 1 94 ? 3.820 -0.696 -14.124 1.00 95.75 94 ALA A C 1
ATOM 695 O O . ALA A 1 94 ? 2.943 -1.457 -14.529 1.00 95.75 94 ALA A O 1
ATOM 696 N N . LEU A 1 95 ? 4.615 -1.009 -13.100 1.00 96.31 95 LEU A N 1
ATOM 697 C CA . LEU A 1 95 ? 4.496 -2.266 -12.374 1.00 96.31 95 LEU A CA 1
ATOM 698 C C . LEU A 1 95 ? 3.122 -2.402 -11.708 1.00 96.31 95 LEU A C 1
ATOM 700 O O . LEU A 1 95 ? 2.511 -3.462 -11.806 1.00 96.31 95 LEU A O 1
ATOM 704 N N . ALA A 1 96 ? 2.621 -1.339 -11.071 1.00 95.94 96 ALA A N 1
ATOM 705 C CA . ALA A 1 96 ? 1.318 -1.338 -10.416 1.00 95.94 96 ALA A CA 1
ATOM 706 C C . ALA A 1 96 ? 0.176 -1.614 -11.403 1.00 95.94 96 ALA A C 1
ATOM 708 O O . ALA A 1 96 ? -0.662 -2.467 -11.126 1.00 95.94 96 ALA A O 1
ATOM 709 N N . GLN A 1 97 ? 0.192 -0.975 -12.579 1.00 93.62 97 GLN A N 1
ATOM 710 C CA . GLN A 1 97 ? -0.783 -1.243 -13.644 1.00 93.62 97 GLN A CA 1
ATOM 711 C C . GLN A 1 97 ? -0.676 -2.669 -14.210 1.00 93.62 97 GLN A C 1
ATOM 713 O O . GLN A 1 97 ? -1.679 -3.231 -14.640 1.00 93.62 97 GLN A O 1
ATOM 718 N N . GLN A 1 98 ? 0.522 -3.264 -14.219 1.00 93.19 98 GLN A N 1
ATOM 719 C CA . GLN A 1 98 ? 0.741 -4.621 -14.728 1.00 93.19 98 GLN A CA 1
ATOM 720 C C . GLN A 1 98 ? 0.240 -5.709 -13.767 1.00 93.19 98 GLN A C 1
ATOM 722 O O . GLN A 1 98 ? -0.210 -6.761 -14.221 1.00 93.19 98 GLN A O 1
ATOM 727 N N . VAL A 1 99 ? 0.373 -5.502 -12.455 1.00 94.00 99 VAL A N 1
ATOM 728 C CA . VAL A 1 99 ? 0.159 -6.565 -11.453 1.00 94.00 99 VAL A CA 1
ATOM 729 C C . VAL A 1 99 ? -1.092 -6.378 -10.601 1.00 94.00 99 VAL A C 1
ATOM 731 O O . VAL A 1 99 ? -1.509 -7.335 -9.955 1.00 94.00 99 VAL A O 1
ATOM 734 N N . GLY A 1 100 ? -1.679 -5.180 -10.576 1.00 89.75 100 GLY A N 1
ATOM 735 C CA . GLY A 1 100 ? -2.815 -4.848 -9.723 1.00 89.75 100 GLY A CA 1
ATOM 736 C C . GLY A 1 100 ? -3.941 -4.155 -10.481 1.00 89.75 100 GLY A C 1
ATOM 737 O O . GLY A 1 100 ? -3.729 -3.455 -11.469 1.00 89.75 100 GLY A O 1
ATOM 738 N N . ALA A 1 101 ? -5.166 -4.329 -9.985 1.00 89.94 101 ALA A N 1
ATOM 739 C CA . ALA A 1 101 ? -6.289 -3.506 -10.417 1.00 89.94 101 ALA A CA 1
ATOM 740 C C . ALA A 1 101 ? -6.195 -2.114 -9.760 1.00 89.94 101 ALA A C 1
ATOM 742 O O . ALA A 1 101 ? -5.819 -2.035 -8.582 1.00 89.94 101 ALA A O 1
ATOM 743 N N . PRO A 1 102 ? -6.570 -1.022 -10.453 1.00 87.44 102 PRO A N 1
ATOM 744 C CA . PRO A 1 102 ? -6.578 0.322 -9.871 1.00 87.44 102 PRO A CA 1
ATOM 745 C C . PRO A 1 102 ? -7.350 0.409 -8.546 1.00 87.44 102 PRO A C 1
ATOM 747 O O . PRO A 1 102 ? -6.894 1.043 -7.602 1.00 87.44 102 PRO A O 1
ATOM 750 N N . GLU A 1 103 ? -8.473 -0.300 -8.432 1.00 90.31 103 GLU A N 1
ATOM 751 C CA . GLU A 1 103 ? -9.354 -0.324 -7.256 1.00 90.31 103 GLU A CA 1
ATOM 752 C C . GLU A 1 103 ? -8.782 -1.148 -6.087 1.00 90.31 103 GLU A C 1
ATOM 754 O O . GLU A 1 103 ? -9.284 -1.092 -4.962 1.00 90.31 103 GLU A O 1
ATOM 759 N N . GLN A 1 104 ? -7.739 -1.938 -6.350 1.00 92.81 104 GLN A N 1
ATOM 760 C CA . GLN A 1 104 ? -7.032 -2.769 -5.371 1.00 92.81 104 GLN A CA 1
ATOM 761 C C . GLN A 1 104 ? -5.619 -2.248 -5.082 1.00 92.81 104 GLN A C 1
ATOM 763 O O . GLN A 1 104 ? -4.864 -2.876 -4.343 1.00 92.81 104 GLN A O 1
ATOM 768 N N . THR A 1 105 ? -5.264 -1.092 -5.644 1.00 95.62 105 THR A N 1
ATOM 769 C CA . THR A 1 105 ? -3.940 -0.495 -5.499 1.00 95.62 105 THR A CA 1
ATOM 770 C C . THR A 1 105 ? -4.021 0.733 -4.608 1.00 95.62 105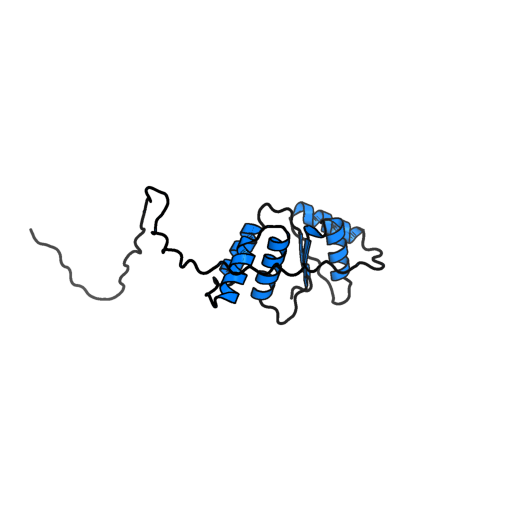 THR A C 1
ATOM 772 O O . THR A 1 105 ? -4.607 1.748 -4.973 1.00 95.62 105 THR A O 1
ATOM 775 N N . PHE A 1 106 ? -3.391 0.656 -3.443 1.00 96.75 106 PHE A N 1
ATOM 776 C CA . PHE A 1 106 ? -3.132 1.822 -2.613 1.00 96.75 106 PHE A CA 1
ATOM 777 C C . PHE A 1 106 ? -1.840 2.484 -3.083 1.00 96.75 106 PHE A C 1
ATOM 779 O O . PHE A 1 106 ? -0.767 1.891 -2.964 1.00 96.75 106 PHE A O 1
ATOM 786 N N . TRP A 1 107 ? -1.930 3.710 -3.596 1.00 97.06 107 TRP A N 1
ATOM 787 C CA . TRP A 1 107 ? -0.760 4.499 -3.967 1.00 97.06 107 TRP A CA 1
ATOM 788 C C . TRP A 1 107 ? -0.546 5.650 -2.990 1.00 97.06 107 TRP A C 1
ATOM 790 O O . TRP A 1 107 ? -1.428 6.488 -2.788 1.00 97.06 107 TRP A O 1
ATOM 800 N N . HIS A 1 108 ? 0.656 5.740 -2.429 1.00 95.94 108 HIS A N 1
ATOM 801 C CA . HIS A 1 108 ? 1.047 6.845 -1.573 1.00 95.94 108 HIS A CA 1
ATOM 802 C C . HIS A 1 108 ? 2.480 7.281 -1.873 1.00 95.94 108 HIS A C 1
ATOM 804 O O . HIS A 1 108 ? 3.410 6.505 -1.682 1.00 95.94 108 HIS A O 1
ATOM 810 N N . SER A 1 109 ? 2.641 8.528 -2.321 1.00 95.00 109 SER A N 1
ATOM 811 C CA . SER A 1 109 ? 3.945 9.189 -2.418 1.00 95.00 109 SER A CA 1
ATOM 812 C C . SER A 1 109 ? 4.188 9.998 -1.144 1.00 95.00 109 SER A C 1
ATOM 814 O O . SER A 1 109 ? 3.360 10.855 -0.811 1.00 95.00 109 SER A O 1
ATOM 816 N N . PHE A 1 110 ? 5.287 9.709 -0.450 1.00 92.94 110 PHE A N 1
ATOM 817 C CA . PHE A 1 110 ? 5.668 10.366 0.798 1.00 92.94 110 PHE A CA 1
ATOM 818 C C . PHE A 1 110 ? 6.149 11.795 0.548 1.00 92.94 110 PHE A C 1
ATOM 820 O O . PHE A 1 110 ? 6.634 12.141 -0.530 1.00 92.94 110 PHE A O 1
ATOM 827 N N . ARG A 1 111 ? 6.020 12.642 1.570 1.00 91.25 111 ARG A N 1
ATOM 828 C CA . ARG A 1 111 ? 6.603 13.988 1.600 1.00 91.25 111 ARG A CA 1
ATOM 829 C C . ARG A 1 111 ? 7.481 14.133 2.847 1.00 91.25 111 ARG A C 1
ATOM 831 O O . ARG A 1 111 ? 7.156 13.512 3.855 1.00 91.25 111 ARG A O 1
ATOM 838 N N . PRO A 1 112 ? 8.520 14.991 2.832 1.00 86.25 112 PRO A N 1
ATOM 839 C CA . PRO A 1 112 ? 9.487 15.093 3.934 1.00 86.25 112 PRO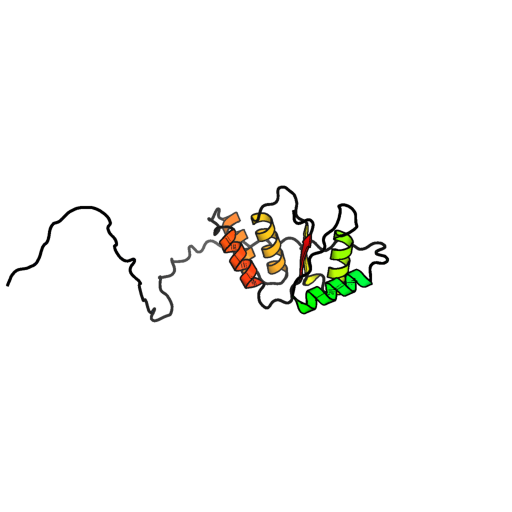 A CA 1
ATOM 840 C C . PRO A 1 112 ? 8.893 15.346 5.329 1.00 86.25 112 PRO A C 1
ATOM 842 O O . PRO A 1 112 ? 9.486 14.950 6.322 1.00 86.25 112 PRO A O 1
ATOM 845 N N . GLU A 1 113 ? 7.722 15.982 5.405 1.00 86.62 113 GLU A N 1
ATOM 846 C CA . GLU A 1 113 ? 7.060 16.362 6.663 1.00 86.62 113 GLU A CA 1
ATOM 847 C C . GLU A 1 113 ? 5.849 15.467 7.001 1.00 86.62 113 GLU A C 1
ATOM 849 O O . GLU A 1 113 ? 5.078 15.768 7.914 1.00 86.62 113 GLU A O 1
ATOM 854 N N . GLU A 1 114 ? 5.603 14.394 6.239 1.00 89.38 114 GLU A N 1
ATOM 855 C CA . GLU A 1 114 ? 4.474 13.497 6.502 1.00 89.38 114 GLU A CA 1
ATOM 856 C C . GLU A 1 114 ? 4.811 12.486 7.608 1.00 89.38 114 GLU A C 1
ATOM 858 O O . GLU A 1 114 ? 5.706 11.654 7.478 1.00 89.38 114 GLU A O 1
ATOM 863 N N . GLY A 1 115 ? 4.047 12.542 8.702 1.00 88.31 115 GLY A N 1
ATOM 864 C CA . GLY A 1 115 ? 4.091 11.551 9.775 1.00 88.31 115 GLY A CA 1
ATOM 865 C C . GLY A 1 115 ? 3.193 10.337 9.520 1.00 88.31 115 GLY A C 1
ATOM 866 O O . GLY A 1 115 ? 2.351 10.326 8.617 1.00 88.31 115 GLY A O 1
ATOM 867 N N . LEU A 1 116 ? 3.322 9.327 10.386 1.00 88.81 116 LEU A N 1
ATOM 868 C CA . LEU A 1 116 ? 2.560 8.073 10.322 1.00 88.81 116 LEU A CA 1
ATOM 869 C C . LEU A 1 116 ? 1.036 8.294 10.302 1.00 88.81 116 LEU A C 1
ATOM 871 O O . LEU A 1 116 ? 0.322 7.575 9.603 1.00 88.81 116 LEU A O 1
ATOM 875 N N . ASP A 1 117 ? 0.545 9.323 10.996 1.00 91.19 117 ASP A N 1
ATOM 876 C CA . ASP A 1 117 ? -0.877 9.681 11.036 1.00 91.19 117 ASP A CA 1
ATOM 877 C C . ASP A 1 117 ? -1.460 9.899 9.638 1.00 91.19 117 ASP A C 1
ATOM 879 O O . ASP A 1 117 ? -2.568 9.452 9.341 1.00 91.19 117 ASP A O 1
ATOM 883 N N . VAL A 1 118 ? -0.704 10.532 8.740 1.00 92.62 118 VAL A N 1
ATOM 884 C CA . VAL A 1 118 ? -1.166 10.805 7.374 1.00 92.62 118 VAL A CA 1
ATOM 885 C C . VAL A 1 118 ? -1.411 9.500 6.618 1.00 92.62 118 VAL A C 1
ATOM 887 O O . VAL A 1 118 ? -2.418 9.366 5.919 1.00 92.62 118 VAL A O 1
ATOM 890 N N . ILE A 1 119 ? -0.523 8.519 6.784 1.00 92.94 119 ILE A N 1
ATOM 891 C CA . ILE A 1 119 ? -0.648 7.196 6.163 1.00 92.94 119 ILE A CA 1
ATOM 892 C C . ILE A 1 119 ? -1.816 6.437 6.777 1.00 92.94 119 ILE A C 1
ATOM 894 O O . ILE A 1 119 ? -2.593 5.840 6.036 1.00 92.94 119 ILE A O 1
ATOM 898 N N . ILE A 1 120 ? -1.978 6.497 8.102 1.00 95.38 120 ILE A N 1
ATOM 899 C CA . ILE A 1 120 ? -3.103 5.877 8.811 1.00 95.38 120 ILE A CA 1
ATOM 900 C C . ILE A 1 120 ? -4.428 6.385 8.237 1.00 95.38 120 ILE A C 1
ATOM 902 O O . ILE A 1 120 ? -5.274 5.584 7.841 1.00 95.38 120 ILE A O 1
ATOM 906 N N . TRP A 1 121 ? -4.588 7.704 8.112 1.00 95.56 121 TRP A N 1
ATOM 907 C CA . TRP A 1 121 ? -5.797 8.311 7.556 1.00 95.56 121 TRP A CA 1
ATOM 908 C C . TRP A 1 121 ? -6.020 7.951 6.084 1.00 95.56 121 TRP A C 1
ATOM 910 O O . TRP A 1 121 ? -7.134 7.577 5.708 1.00 95.56 121 TRP A O 1
ATOM 920 N N . LYS A 1 122 ? -4.977 8.022 5.247 1.00 96.12 122 LYS A N 1
ATOM 921 C CA . LYS A 1 122 ? -5.073 7.679 3.816 1.00 96.12 122 LYS A CA 1
ATOM 922 C C . LYS A 1 122 ? -5.421 6.203 3.615 1.00 96.12 122 LYS A C 1
ATOM 924 O O . LYS A 1 122 ? -6.287 5.886 2.800 1.00 96.12 122 LYS A O 1
ATOM 929 N N . LEU A 1 123 ? -4.791 5.304 4.368 1.00 96.00 123 LEU A N 1
ATOM 930 C CA . LEU A 1 123 ? -5.024 3.866 4.267 1.00 96.00 123 LEU A CA 1
ATOM 931 C C . LEU A 1 123 ? -6.398 3.475 4.825 1.00 96.00 123 LEU A C 1
ATOM 933 O O . LEU A 1 123 ? -7.108 2.697 4.193 1.00 96.00 123 LEU A O 1
ATOM 937 N N . ALA A 1 124 ? -6.821 4.059 5.950 1.00 96.50 124 ALA A N 1
ATOM 938 C CA . ALA A 1 124 ? -8.172 3.872 6.476 1.00 96.50 124 ALA A CA 1
ATOM 939 C C . ALA A 1 124 ? -9.240 4.351 5.482 1.00 96.50 124 ALA A C 1
ATOM 941 O O . ALA A 1 124 ? -10.230 3.655 5.255 1.00 96.50 124 ALA A O 1
ATOM 942 N N . GLY A 1 125 ? -9.023 5.509 4.848 1.00 96.62 125 GLY A N 1
ATOM 943 C CA . GLY A 1 125 ? -9.906 6.026 3.805 1.00 96.62 125 GLY A CA 1
ATOM 944 C C . GLY A 1 125 ? -9.985 5.098 2.592 1.00 96.62 125 GLY A C 1
ATOM 945 O O . GLY A 1 125 ? -11.081 4.783 2.131 1.00 96.62 125 GLY A O 1
ATOM 946 N N . PHE A 1 126 ? -8.843 4.586 2.126 1.00 96.69 126 PHE A N 1
ATOM 947 C CA . PHE A 1 126 ? -8.781 3.603 1.041 1.00 96.69 126 PHE A CA 1
ATOM 948 C C . PHE A 1 126 ? -9.546 2.312 1.369 1.00 96.69 126 PHE A C 1
ATOM 950 O O . PHE A 1 126 ? -10.349 1.841 0.562 1.00 96.69 126 PHE A O 1
ATOM 957 N N . LEU A 1 127 ? -9.360 1.761 2.571 1.00 95.00 127 LEU A N 1
ATOM 958 C CA . LEU A 1 127 ? -10.088 0.574 3.024 1.00 95.00 127 LEU A CA 1
ATOM 959 C C . LEU A 1 127 ? -11.599 0.832 3.102 1.00 95.00 127 LEU A C 1
ATOM 961 O O . LEU A 1 127 ? -12.389 0.017 2.621 1.00 95.00 127 LEU A O 1
ATOM 965 N N . ALA A 1 128 ? -12.008 1.994 3.612 1.00 95.38 128 ALA A N 1
ATOM 966 C CA . ALA A 1 128 ? -13.414 2.377 3.686 1.00 95.38 128 ALA A CA 1
ATOM 967 C C . ALA A 1 128 ? -14.055 2.570 2.308 1.00 95.38 128 ALA A C 1
ATOM 969 O O . ALA A 1 128 ? -15.218 2.195 2.124 1.00 95.38 128 ALA A O 1
ATOM 970 N N . TRP A 1 129 ? -13.300 3.084 1.332 1.00 94.06 129 TRP A N 1
ATOM 971 C CA . TRP A 1 129 ? -13.727 3.178 -0.066 1.00 94.06 129 TRP A CA 1
ATOM 972 C C . TRP A 1 129 ? -14.000 1.789 -0.671 1.00 94.06 129 TRP A C 1
ATOM 974 O O . TRP A 1 129 ? -14.937 1.627 -1.448 1.00 94.06 129 TRP A O 1
ATOM 984 N N . ARG A 1 130 ? -13.271 0.758 -0.219 1.00 91.75 130 ARG A N 1
ATOM 985 C CA . ARG A 1 130 ? -13.500 -0.662 -0.558 1.00 91.75 130 ARG A CA 1
ATOM 986 C C . ARG A 1 130 ? -14.552 -1.362 0.316 1.00 91.75 130 ARG A C 1
ATOM 988 O O . ARG A 1 130 ? -14.769 -2.560 0.168 1.00 91.75 130 ARG A O 1
ATOM 995 N N . GLY A 1 131 ? -15.207 -0.642 1.228 1.00 90.94 131 GLY A N 1
ATOM 996 C CA . GLY A 1 131 ? -16.252 -1.173 2.111 1.00 90.94 131 GLY A CA 1
ATOM 997 C C . GLY A 1 131 ? -15.780 -1.624 3.498 1.00 90.94 131 GLY A C 1
ATOM 998 O O . GLY A 1 131 ? -16.621 -1.916 4.344 1.00 90.94 131 GLY A O 1
ATOM 999 N N . LEU A 1 132 ? -14.474 -1.609 3.781 1.00 91.31 132 LEU A N 1
ATOM 1000 C CA . LEU A 1 132 ? -13.903 -1.913 5.100 1.00 91.31 132 LEU A CA 1
ATOM 1001 C C . LEU A 1 132 ? -13.867 -0.636 5.953 1.00 91.31 132 LEU A C 1
ATOM 1003 O O . LEU A 1 132 ? -12.867 0.078 6.006 1.00 91.31 132 LEU A O 1
ATOM 1007 N N . ARG A 1 133 ? -15.008 -0.296 6.560 1.00 92.44 133 ARG A N 1
ATOM 1008 C CA . ARG A 1 133 ? -15.267 1.045 7.120 1.00 92.44 133 ARG A CA 1
ATOM 1009 C C . ARG A 1 133 ? -14.877 1.233 8.583 1.00 92.44 133 ARG A C 1
ATOM 1011 O O . ARG A 1 133 ? -14.880 2.372 9.038 1.00 92.44 133 ARG A O 1
ATOM 1018 N N . ASP A 1 134 ? -14.538 0.170 9.304 1.00 91.38 134 ASP A N 1
ATOM 1019 C CA . ASP A 1 134 ? -14.434 0.197 10.770 1.00 91.38 134 ASP A CA 1
ATOM 1020 C C . ASP A 1 134 ? -13.412 1.222 11.279 1.00 91.38 134 ASP A C 1
ATOM 1022 O O . ASP A 1 134 ? -13.729 2.070 12.115 1.00 91.38 134 ASP A O 1
ATOM 1026 N N . ILE A 1 135 ? -12.198 1.204 10.723 1.00 92.94 135 ILE A N 1
ATOM 1027 C CA . ILE A 1 135 ? -11.128 2.122 11.139 1.00 92.94 135 ILE A CA 1
ATOM 1028 C C . ILE A 1 135 ? -11.459 3.558 10.722 1.00 92.94 135 ILE A C 1
ATOM 1030 O O . ILE A 1 135 ? -11.298 4.480 11.515 1.00 92.94 135 ILE A O 1
ATOM 1034 N N . TRP A 1 136 ? -11.992 3.768 9.516 1.00 95.19 136 TRP A N 1
ATOM 1035 C CA . TRP A 1 136 ? -12.431 5.096 9.076 1.00 95.19 136 TRP A CA 1
ATOM 1036 C C . TRP A 1 136 ? -13.517 5.676 9.987 1.00 95.19 136 TRP A C 1
ATOM 1038 O O . TRP A 1 136 ? -13.445 6.837 10.384 1.00 95.19 136 TRP A O 1
ATOM 1048 N N . ALA A 1 137 ? -14.500 4.857 10.361 1.00 92.69 137 ALA A N 1
ATOM 1049 C CA . ALA A 1 137 ? -15.570 5.255 11.262 1.00 92.69 137 ALA A CA 1
ATOM 1050 C C . ALA A 1 137 ? -15.036 5.634 12.649 1.00 92.69 137 ALA A C 1
ATOM 1052 O O . ALA A 1 137 ? -15.447 6.653 13.209 1.00 92.69 137 ALA A O 1
ATOM 1053 N N . MET A 1 138 ? -14.084 4.859 13.176 1.00 92.12 138 MET A N 1
ATOM 1054 C CA . MET A 1 138 ? -13.403 5.153 14.437 1.00 92.12 138 MET A CA 1
ATOM 1055 C C . MET A 1 138 ? -12.667 6.499 14.377 1.00 92.12 138 MET A C 1
ATOM 1057 O O . MET A 1 138 ? -12.875 7.349 15.245 1.00 92.12 138 MET A O 1
ATOM 1061 N N . LEU A 1 139 ? -11.862 6.711 13.330 1.00 93.50 139 LEU A N 1
ATOM 1062 C CA . LEU A 1 139 ? -11.095 7.940 13.126 1.00 93.50 139 LEU A CA 1
ATOM 1063 C C . LEU A 1 139 ? -12.008 9.172 13.030 1.00 93.50 139 LEU A C 1
ATOM 1065 O O . LEU A 1 139 ? -11.786 10.172 13.715 1.00 93.50 139 LEU A O 1
ATOM 1069 N N . GLN A 1 140 ? -13.084 9.076 12.246 1.00 92.75 140 GLN A N 1
ATOM 1070 C CA . GLN A 1 140 ? -14.054 10.159 12.077 1.00 92.75 140 GLN A CA 1
ATOM 1071 C C . GLN A 1 140 ? -14.827 10.458 13.361 1.00 92.75 140 GLN A C 1
ATOM 1073 O O . GLN A 1 140 ? -15.017 11.620 13.714 1.00 92.75 140 GLN A O 1
ATOM 1078 N N . THR A 1 141 ? -15.243 9.423 14.092 1.00 89.69 141 THR A N 1
ATOM 1079 C CA . THR A 1 141 ? -15.987 9.594 15.346 1.00 89.69 141 THR A CA 1
ATOM 1080 C C . THR A 1 141 ? -15.130 10.286 16.401 1.00 89.69 141 THR A C 1
ATOM 1082 O O . THR A 1 141 ? -15.600 11.212 17.062 1.00 89.69 141 THR A O 1
ATOM 1085 N N . ALA A 1 142 ? -13.865 9.881 16.543 1.00 89.75 142 ALA A N 1
ATOM 1086 C CA . ALA A 1 142 ? -12.937 10.522 17.467 1.00 89.75 142 ALA A CA 1
ATOM 1087 C C . ALA A 1 142 ? -12.647 11.974 17.063 1.00 89.75 142 ALA A C 1
ATOM 1089 O O . ALA A 1 142 ? -12.712 12.861 17.911 1.00 89.75 142 ALA A O 1
ATOM 1090 N N . SER A 1 143 ? -12.427 12.236 15.769 1.00 87.81 143 SER A N 1
ATOM 1091 C CA . SER A 1 143 ? -12.198 13.590 15.252 1.00 87.81 143 SER A CA 1
ATOM 1092 C C . SER A 1 143 ? -13.386 14.526 15.514 1.00 87.81 143 SER A C 1
ATOM 1094 O O . SER A 1 143 ? -13.195 15.638 16.001 1.00 87.81 143 SER A O 1
ATOM 1096 N N . GLN A 1 144 ? -14.619 14.068 15.273 1.00 86.62 144 GLN A N 1
ATOM 1097 C CA . GLN A 1 144 ? -15.832 14.872 15.474 1.00 86.62 144 GLN A CA 1
ATOM 1098 C C . GLN A 1 144 ? -16.161 15.115 16.949 1.00 86.62 144 GLN A C 1
ATOM 1100 O O . GLN A 1 144 ? -16.674 16.175 17.303 1.00 86.62 144 GLN A O 1
ATOM 1105 N N . ARG A 1 145 ? -15.907 14.125 17.812 1.00 84.88 145 ARG A N 1
ATOM 1106 C CA . ARG A 1 145 ? -16.268 14.180 19.238 1.00 84.88 145 ARG A CA 1
ATOM 1107 C C . ARG A 1 145 ? -15.138 14.691 20.132 1.00 84.88 145 ARG A C 1
ATOM 1109 O O . ARG A 1 145 ? -15.323 14.749 21.343 1.00 84.88 145 ARG A O 1
ATOM 1116 N N . GLY A 1 146 ? -13.973 15.018 19.565 1.00 80.12 146 GLY A N 1
ATOM 1117 C CA . GLY A 1 146 ? -12.766 15.311 20.344 1.00 80.12 146 GLY A CA 1
ATOM 1118 C C . GLY A 1 146 ? -12.325 14.124 21.211 1.00 80.12 146 GLY A C 1
ATOM 1119 O O . GLY A 1 146 ? -11.743 14.314 22.275 1.00 80.12 146 GLY A O 1
ATOM 1120 N N . GLY A 1 147 ? -12.665 12.904 20.789 1.00 80.00 147 GLY A N 1
ATOM 1121 C CA . GLY A 1 147 ? -12.305 11.677 21.485 1.00 80.00 147 GLY A CA 1
ATOM 1122 C C . GLY A 1 147 ? -10.821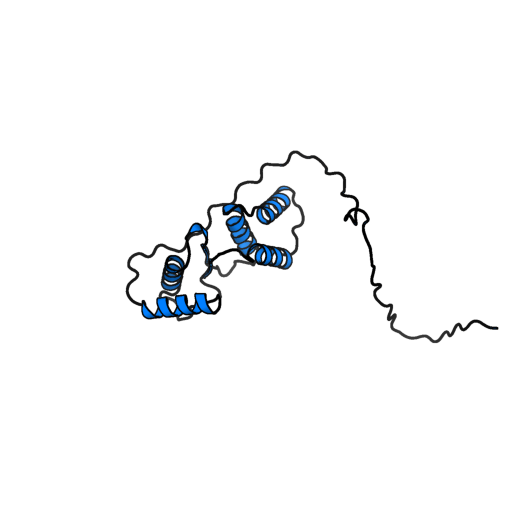 11.371 21.320 1.00 80.00 147 GLY A C 1
ATOM 1123 O O . GLY A 1 147 ? -10.215 11.686 20.297 1.00 80.00 147 GLY A O 1
ATOM 1124 N N . GLN A 1 148 ? -10.233 10.725 22.323 1.00 84.06 148 GLN A N 1
ATOM 1125 C CA . GLN A 1 148 ? -8.845 10.294 22.239 1.00 84.06 148 GLN A CA 1
ATOM 1126 C C . GLN A 1 148 ? -8.735 9.076 21.317 1.00 84.06 148 GLN A C 1
ATOM 1128 O O . GLN A 1 148 ? -9.355 8.040 21.562 1.00 84.06 148 GLN A O 1
ATOM 1133 N N . LEU A 1 149 ? -7.943 9.209 20.254 1.00 88.62 149 LEU A N 1
ATOM 1134 C CA . LEU A 1 149 ? -7.584 8.084 19.402 1.00 88.62 149 LEU A CA 1
ATOM 1135 C C . LEU A 1 149 ? -6.598 7.154 20.122 1.00 88.62 149 LEU A C 1
ATOM 1137 O O . LEU A 1 149 ? -5.796 7.625 20.937 1.00 88.62 149 LEU A O 1
ATOM 1141 N N . PRO A 1 150 ? -6.617 5.844 19.813 1.00 90.25 150 PRO A N 1
ATOM 1142 C CA . PRO A 1 150 ? -5.504 4.974 20.158 1.00 90.25 150 PRO A CA 1
ATOM 1143 C C . PRO A 1 150 ? -4.180 5.542 19.615 1.00 90.25 150 PRO A C 1
ATOM 1145 O O . PRO A 1 150 ? -4.200 6.256 18.607 1.00 90.25 150 PRO A O 1
ATOM 1148 N N . PRO A 1 151 ? -3.034 5.214 20.237 1.00 91.75 151 PRO A N 1
ATOM 1149 C CA . PRO A 1 151 ? -1.728 5.601 19.713 1.00 91.75 151 PRO A CA 1
ATOM 1150 C C . PRO A 1 151 ? -1.540 5.173 18.244 1.00 91.75 151 PRO A C 1
ATOM 1152 O O . PRO A 1 151 ? -2.076 4.125 17.853 1.00 91.75 151 PRO A O 1
ATOM 1155 N N . PRO A 1 152 ? -0.778 5.931 17.434 1.00 91.25 152 PRO A N 1
ATOM 1156 C CA . PRO A 1 152 ? -0.583 5.644 16.012 1.00 91.25 152 PRO A CA 1
ATOM 1157 C C . PRO A 1 152 ? -0.099 4.219 15.725 1.00 91.25 152 PRO A C 1
ATOM 1159 O O . PRO A 1 152 ? -0.542 3.601 14.762 1.00 91.25 152 PRO A O 1
ATOM 1162 N N . GLU A 1 153 ? 0.744 3.651 16.585 1.00 91.94 153 GLU A N 1
ATOM 1163 C CA . GLU A 1 153 ? 1.271 2.290 16.450 1.00 91.94 153 GLU A CA 1
ATOM 1164 C C . GLU A 1 153 ? 0.152 1.246 16.545 1.00 91.94 153 GLU A C 1
ATOM 1166 O O . GLU A 1 153 ? 0.098 0.305 15.757 1.00 91.94 153 GLU A O 1
ATOM 1171 N N . VAL A 1 154 ? -0.798 1.457 17.461 1.00 92.50 154 VAL A N 1
ATOM 1172 C CA . VAL A 1 154 ? -1.963 0.579 17.638 1.00 92.50 154 VAL A CA 1
ATOM 1173 C C . VAL A 1 154 ? -2.896 0.688 16.434 1.00 92.50 154 VAL A C 1
ATOM 1175 O O . VAL A 1 154 ? -3.374 -0.325 15.924 1.00 92.50 154 VAL A O 1
ATOM 1178 N N . LEU A 1 155 ? -3.149 1.908 15.952 1.00 94.06 155 LEU A N 1
ATOM 1179 C CA . LEU A 1 155 ? -3.948 2.132 14.743 1.00 94.06 155 LEU A CA 1
ATOM 1180 C C . LEU A 1 155 ? -3.305 1.481 13.515 1.00 94.06 155 LEU A C 1
ATOM 1182 O O . LEU A 1 155 ? -3.999 0.869 12.701 1.00 94.06 155 LEU A O 1
ATOM 1186 N N . PHE A 1 156 ? -1.983 1.576 13.401 1.00 92.00 156 PHE A N 1
ATOM 1187 C CA . PHE A 1 156 ? -1.230 0.947 12.330 1.00 92.00 156 PHE A CA 1
ATOM 1188 C C . PHE A 1 156 ? -1.315 -0.581 12.403 1.00 92.00 156 PHE A C 1
ATOM 1190 O O . PHE A 1 156 ? -1.612 -1.214 11.392 1.00 92.00 156 PHE A O 1
ATOM 1197 N N . ASP A 1 157 ? -1.178 -1.181 13.586 1.00 92.06 157 ASP A N 1
ATOM 1198 C CA . ASP A 1 157 ? -1.359 -2.624 13.771 1.00 92.06 157 ASP A CA 1
ATOM 1199 C C . ASP A 1 157 ? -2.757 -3.093 13.339 1.00 92.06 157 ASP A C 1
ATOM 1201 O O . ASP A 1 157 ? -2.886 -4.108 12.645 1.00 92.06 157 ASP A O 1
ATOM 1205 N N . TYR A 1 158 ? -3.810 -2.341 13.679 1.00 92.38 158 TYR A N 1
ATOM 1206 C CA . TYR A 1 158 ? -5.173 -2.629 13.215 1.00 92.38 158 TYR A CA 1
ATOM 1207 C C . TYR A 1 158 ? -5.313 -2.525 11.693 1.00 92.38 158 TYR A C 1
ATOM 1209 O O . TYR A 1 158 ? -5.981 -3.363 11.076 1.00 92.38 158 TYR A O 1
ATOM 1217 N N . LEU A 1 159 ? -4.674 -1.535 11.065 1.00 93.94 159 LEU A N 1
ATOM 1218 C CA . LEU A 1 159 ? -4.641 -1.418 9.607 1.00 93.94 159 LEU A CA 1
ATOM 1219 C C . LEU A 1 159 ? -3.943 -2.624 8.978 1.00 93.94 159 LEU A C 1
ATOM 1221 O O . LEU A 1 159 ? -4.502 -3.241 8.074 1.00 93.94 159 LEU A O 1
ATOM 1225 N N . ILE A 1 160 ? -2.776 -3.024 9.492 1.00 91.88 160 ILE A N 1
ATOM 1226 C CA . ILE A 1 160 ? -2.060 -4.214 9.019 1.00 91.88 160 ILE A CA 1
ATOM 1227 C C . ILE A 1 160 ? -2.925 -5.467 9.164 1.00 91.88 160 ILE A C 1
ATOM 1229 O O . ILE A 1 160 ? -2.964 -6.287 8.250 1.00 91.88 160 ILE A O 1
ATOM 1233 N N . GLN A 1 161 ? -3.651 -5.623 10.272 1.00 90.94 161 GLN A N 1
ATOM 1234 C CA . GLN A 1 161 ? -4.588 -6.736 10.441 1.00 90.94 161 GLN A CA 1
ATOM 1235 C C . GLN A 1 161 ? -5.727 -6.693 9.417 1.00 90.94 161 GLN A C 1
ATOM 1237 O O . GLN A 1 161 ? -6.049 -7.727 8.840 1.00 90.94 161 GLN A O 1
ATOM 1242 N N . SER A 1 162 ? -6.279 -5.511 9.139 1.00 91.06 162 SER A N 1
ATOM 1243 C CA . SER A 1 162 ? -7.353 -5.316 8.152 1.00 91.06 162 SER A CA 1
ATOM 1244 C C . SER A 1 162 ? -6.901 -5.594 6.715 1.00 91.06 162 SER A C 1
ATOM 1246 O O . SER A 1 162 ? -7.703 -5.988 5.871 1.00 91.06 162 SER A O 1
ATOM 1248 N N . LEU A 1 163 ? -5.608 -5.414 6.437 1.00 90.88 163 LEU A N 1
ATOM 1249 C CA . LEU A 1 163 ? -4.988 -5.750 5.157 1.00 90.88 163 LEU A CA 1
ATOM 1250 C C . LEU A 1 163 ? -4.761 -7.258 4.977 1.00 90.88 163 LEU A C 1
ATOM 1252 O O . LEU A 1 163 ? -4.641 -7.726 3.844 1.00 90.88 163 LEU A O 1
ATOM 1256 N N . ARG A 1 164 ? -4.683 -8.045 6.059 1.00 89.12 164 ARG A N 1
ATOM 1257 C CA . ARG A 1 164 ? -4.408 -9.485 5.950 1.00 89.12 164 ARG A CA 1
ATOM 1258 C C . ARG A 1 164 ? -5.534 -10.199 5.208 1.00 89.12 164 ARG A C 1
ATOM 1260 O O . ARG A 1 164 ? -6.710 -10.021 5.502 1.00 89.12 164 ARG A O 1
ATOM 1267 N N . GLY A 1 165 ? -5.148 -11.052 4.261 1.00 84.56 165 GLY A N 1
ATOM 1268 C CA . GLY A 1 165 ? -6.089 -11.820 3.443 1.00 84.56 165 GLY A CA 1
ATOM 1269 C C . GLY A 1 165 ? -6.797 -11.002 2.360 1.00 84.56 165 GLY A C 1
ATOM 1270 O O . GLY A 1 165 ? -7.612 -11.560 1.633 1.00 84.56 165 GLY A O 1
ATOM 1271 N N . GLN A 1 166 ? -6.484 -9.710 2.231 1.00 88.50 166 GLN A N 1
ATOM 1272 C CA . GLN A 1 166 ? -6.937 -8.886 1.120 1.00 88.50 166 GLN A CA 1
ATOM 1273 C C . GLN A 1 166 ? -5.952 -9.014 -0.046 1.00 88.50 166 GLN A C 1
ATOM 1275 O O . GLN A 1 166 ? -4.739 -8.966 0.160 1.00 88.50 166 GLN A O 1
ATOM 1280 N N . ASP A 1 167 ? -6.467 -9.132 -1.268 1.00 90.94 167 ASP A N 1
ATOM 1281 C CA . ASP A 1 167 ? -5.655 -9.055 -2.486 1.00 90.94 167 ASP A CA 1
ATOM 1282 C C . ASP A 1 167 ? -5.393 -7.579 -2.821 1.00 90.94 167 ASP A C 1
ATOM 1284 O O . ASP A 1 167 ? -6.091 -6.955 -3.616 1.00 90.94 167 ASP A O 1
ATOM 1288 N N . LEU A 1 168 ? -4.471 -6.966 -2.078 1.00 93.88 168 LEU A N 1
ATOM 1289 C CA . LEU A 1 168 ? -4.152 -5.545 -2.174 1.00 93.88 168 LEU A CA 1
ATOM 1290 C C . LEU A 1 168 ? -2.700 -5.330 -2.572 1.00 93.88 168 LEU A C 1
ATOM 1292 O O . LEU A 1 168 ? -1.788 -5.943 -2.017 1.00 93.88 168 LEU A O 1
ATOM 1296 N N . LEU A 1 169 ? -2.493 -4.368 -3.466 1.00 95.56 169 LEU A N 1
ATOM 1297 C CA . LEU A 1 169 ? -1.175 -3.848 -3.788 1.00 95.56 169 LEU A CA 1
ATOM 1298 C C . LEU A 1 169 ? -0.940 -2.544 -3.021 1.00 95.56 169 LEU A C 1
ATOM 1300 O O . LEU A 1 169 ? -1.690 -1.584 -3.184 1.00 95.56 169 LEU A O 1
ATOM 1304 N N . LEU A 1 170 ? 0.114 -2.498 -2.206 1.00 96.12 170 LEU A N 1
ATOM 1305 C CA . LEU A 1 170 ? 0.569 -1.270 -1.552 1.00 96.12 170 LEU A CA 1
ATOM 1306 C C . LEU A 1 170 ? 1.790 -0.719 -2.294 1.00 96.12 170 LEU A C 1
ATOM 1308 O O . LEU A 1 170 ? 2.844 -1.355 -2.328 1.00 96.12 170 LEU A O 1
ATOM 1312 N N . CYS A 1 171 ? 1.656 0.476 -2.859 1.00 96.88 171 CYS A N 1
ATOM 1313 C CA . CYS A 1 171 ? 2.731 1.212 -3.509 1.00 96.88 171 CYS A CA 1
ATOM 1314 C C . CYS A 1 171 ? 3.108 2.427 -2.659 1.00 96.88 171 CYS A C 1
ATOM 1316 O O . CYS A 1 171 ? 2.355 3.398 -2.572 1.00 96.88 171 CYS A O 1
ATOM 1318 N N . LEU A 1 172 ? 4.284 2.346 -2.039 1.00 95.56 172 LEU A N 1
ATOM 1319 C CA . LEU A 1 172 ? 4.885 3.388 -1.213 1.00 95.56 172 LEU A CA 1
ATOM 1320 C C . LEU A 1 172 ? 6.014 4.046 -2.016 1.00 95.56 172 LEU A C 1
ATOM 1322 O O . LEU A 1 172 ? 7.100 3.483 -2.149 1.00 95.56 172 LEU A O 1
ATOM 1326 N N . ASP A 1 173 ? 5.716 5.188 -2.622 1.00 95.31 173 ASP A N 1
ATOM 1327 C CA . ASP A 1 173 ? 6.603 5.932 -3.517 1.00 95.31 173 ASP A CA 1
A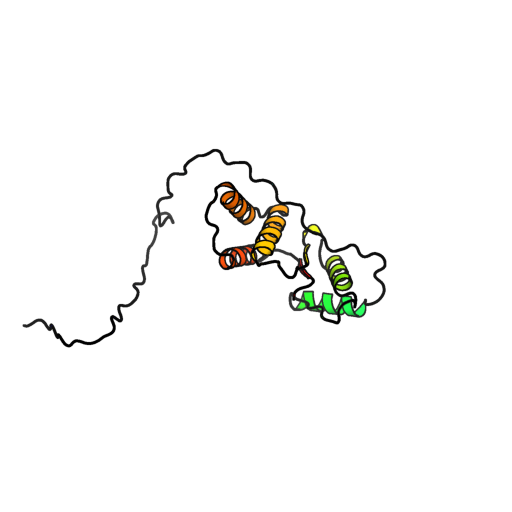TOM 1328 C C . ASP A 1 173 ? 7.310 7.076 -2.775 1.00 95.31 173 ASP A C 1
ATOM 1330 O O . ASP A 1 173 ? 6.784 7.619 -1.809 1.00 95.31 173 ASP A O 1
ATOM 1334 N N . ASP A 1 174 ? 8.516 7.428 -3.221 1.00 92.12 174 ASP A N 1
ATOM 1335 C CA . ASP A 1 174 ? 9.389 8.431 -2.581 1.00 92.12 174 ASP A CA 1
ATOM 1336 C C . ASP A 1 174 ? 9.610 8.214 -1.067 1.00 92.12 174 ASP A C 1
ATOM 1338 O O . ASP A 1 174 ? 9.695 9.157 -0.288 1.00 92.12 174 ASP A O 1
ATOM 1342 N N . PHE A 1 175 ? 9.694 6.948 -0.643 1.00 85.38 175 PHE A N 1
ATOM 1343 C CA . PHE A 1 175 ? 10.030 6.584 0.734 1.00 85.38 175 PHE A CA 1
ATOM 1344 C C . PHE A 1 175 ? 11.486 6.976 1.040 1.00 85.38 175 PHE A C 1
ATOM 1346 O O . PHE A 1 175 ? 12.402 6.473 0.378 1.00 85.38 175 PHE A O 1
ATOM 1353 N N . GLN A 1 176 ? 11.684 7.869 2.016 1.00 71.12 176 GLN A N 1
ATOM 1354 C CA . GLN A 1 176 ? 12.989 8.407 2.429 1.00 71.12 176 GLN A CA 1
ATOM 1355 C C . GLN A 1 176 ? 13.374 7.958 3.835 1.00 71.12 176 GLN A C 1
ATOM 1357 O O . GLN A 1 176 ? 12.478 7.906 4.706 1.00 71.12 176 GLN A O 1
#

Radius of gyration: 25.29 Å; chains: 1; bounding box: 47×40×92 Å

Secondary structure (DSSP, 8-state):
----------S-----PPPPP---SSS-SSPPPPP-----PPPPPPPPPPPPPP-TT--S-HHHHHHHHHHHHHHS-------TTSSHHHHHHHHHHHHS-GGGEEEEE--TT--HHHHHHHHHHHHHHTT--HHHHHHHHHHHHTPPPPPHHHHHHHHHHHHTT---EEEEES--